Protein AF-A0A318BA86-F1 (afdb_monomer)

Foldseek 3Di:
DDDDDDDDDDDPPDPPPVVVLLVLLVLVLLQCLQVCLVVVVVQLVVLQVQLVVLVVVLVVVVVPDPDDPVNVVVSVVSNVVSLVSHLPHPVNVVVVVVSVVSNVSSVVNRDDRDPVSVVCVVSVVNVVSNVVVVVVD

Secondary structure (DSSP, 8-state):
-----PPPPPPSS-HHHHHHHHHHHHHHHHHHH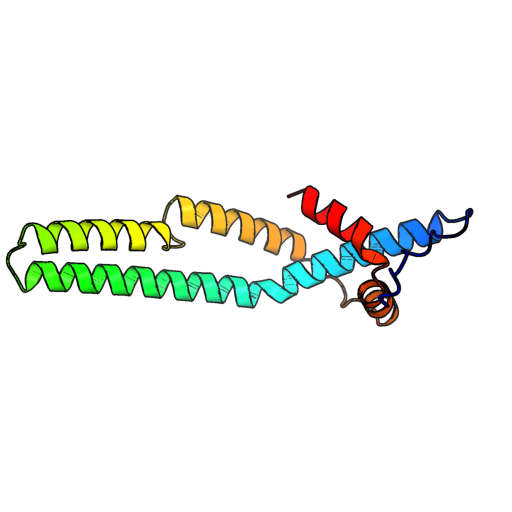HHHHHHHHHHHHHHHHHHHHHHHHHHHHHHHS---HHHHHHHHHHHHHHHHH-TTSHHHHHHHHHHHHHHHHT-S-PPPPPHHHHHHHHTTSSHHHHHHHHTT-

Nearest PDB structures (foldseek):
  4bne-assembly1_B  TM=4.614E-01  e=1.507E+00  Gallus gallus
  2efl-assembly1_A-2  TM=5.710E-01  e=5.746E+00  Homo sapiens
  5jsb-assembly1_B  TM=4.212E-01  e=9.814E+00  synthetic construct
  3ja6-assembly1_H  TM=2.896E-01  e=6.062E+00  Escherichia coli

pLDDT: mean 83.73, std 15.53, range [36.62, 98.62]

Radius of gyration: 23.36 Å; Cα contacts (8 Å, |Δi|>4): 87; chains: 1; bounding box: 60×37×59 Å

Mean predicted aligned error: 9.57 Å

Sequence (137 aa):
MSRRHQPGRPPPGTGDLEDAFRRAARRLHDWRLGHDQPAVLRAFVDAWHEAQDIRAFVGALEQSAPPTGVLAAWAAWAREHAEAIDPLSPSGLARLADNAVLAALASSPGAEPTLEEQEWFHNGFLDPYLAQLEDLR

Structure (mmCIF, N/CA/C/O backbone):
data_AF-A0A318BA86-F1
#
_entry.id   AF-A0A318BA86-F1
#
loop_
_atom_site.group_PDB
_atom_site.id
_atom_site.type_symbol
_atom_site.label_atom_id
_atom_site.label_alt_id
_atom_site.label_comp_id
_atom_site.label_asym_id
_atom_site.label_entity_id
_atom_site.label_seq_id
_atom_site.pdbx_PDB_ins_code
_atom_site.Cartn_x
_atom_site.Cartn_y
_atom_site.Cartn_z
_atom_site.occupancy
_atom_site.B_iso_or_equiv
_atom_site.auth_seq_id
_atom_site.auth_comp_id
_atom_site.auth_asym_id
_atom_site.auth_atom_id
_atom_site.pdbx_PDB_model_num
ATOM 1 N N . MET A 1 1 ? 31.929 -25.795 -3.880 1.00 36.62 1 MET A N 1
ATOM 2 C CA . MET A 1 1 ? 32.935 -24.876 -4.459 1.00 36.62 1 MET A CA 1
ATOM 3 C C . MET A 1 1 ? 32.208 -23.854 -5.324 1.00 36.62 1 MET A C 1
ATOM 5 O O . MET A 1 1 ? 31.891 -24.150 -6.468 1.00 36.62 1 MET A O 1
ATOM 9 N N . SER A 1 2 ? 31.858 -22.698 -4.755 1.00 39.16 2 SER A N 1
ATOM 10 C CA . SER A 1 2 ? 31.084 -21.656 -5.443 1.00 39.16 2 SER A CA 1
ATOM 11 C C . SER A 1 2 ? 31.992 -20.821 -6.346 1.00 39.16 2 SER A C 1
ATOM 13 O O . SER A 1 2 ? 32.900 -20.147 -5.858 1.00 39.16 2 SER A O 1
ATOM 15 N N . ARG A 1 3 ? 31.752 -20.861 -7.662 1.00 44.53 3 ARG A N 1
ATOM 16 C CA . ARG A 1 3 ? 32.343 -19.910 -8.610 1.00 44.53 3 ARG A CA 1
ATOM 17 C C . ARG A 1 3 ? 31.708 -18.545 -8.355 1.00 44.53 3 ARG A C 1
ATOM 19 O O . ARG A 1 3 ? 30.539 -18.348 -8.666 1.00 44.53 3 ARG A O 1
ATOM 26 N N . ARG A 1 4 ? 32.472 -17.617 -7.777 1.00 45.97 4 ARG A N 1
ATOM 27 C CA . ARG A 1 4 ? 32.115 -16.195 -7.766 1.00 45.97 4 ARG A CA 1
ATOM 28 C C . ARG A 1 4 ? 32.030 -15.742 -9.227 1.00 45.97 4 ARG A C 1
ATOM 30 O O . ARG A 1 4 ? 33.044 -15.770 -9.919 1.00 45.97 4 ARG A O 1
ATOM 37 N N . HIS A 1 5 ? 30.833 -15.393 -9.697 1.00 49.81 5 HIS A N 1
ATOM 38 C CA . HIS A 1 5 ? 30.675 -14.629 -10.931 1.00 49.81 5 HIS A CA 1
ATOM 39 C C . HIS A 1 5 ? 31.356 -13.277 -10.706 1.00 49.81 5 HIS A C 1
ATOM 41 O O . HIS A 1 5 ? 30.918 -12.484 -9.878 1.00 49.81 5 HIS A O 1
ATOM 47 N N . GLN A 1 6 ? 32.486 -13.055 -11.372 1.00 49.38 6 GLN A N 1
ATOM 48 C CA . GLN A 1 6 ? 33.000 -11.706 -11.564 1.00 49.38 6 GLN A CA 1
ATOM 49 C C . GLN A 1 6 ? 32.161 -11.070 -12.675 1.00 49.38 6 GLN A C 1
ATOM 51 O O . GLN A 1 6 ? 32.086 -11.672 -13.749 1.00 49.38 6 GLN A O 1
ATOM 56 N N . PRO A 1 7 ? 31.554 -9.890 -12.464 1.00 54.41 7 PRO A N 1
ATOM 57 C CA . PRO A 1 7 ? 30.961 -9.152 -13.566 1.00 54.41 7 PRO A CA 1
ATOM 58 C C . PRO A 1 7 ? 32.083 -8.829 -14.557 1.00 54.41 7 PRO A C 1
ATOM 60 O O . PRO A 1 7 ? 33.107 -8.242 -14.189 1.00 54.41 7 PRO A O 1
ATOM 63 N N . GLY A 1 8 ? 31.935 -9.303 -15.795 1.00 55.44 8 GLY A N 1
ATOM 64 C CA . GLY A 1 8 ? 32.906 -9.066 -16.855 1.00 55.44 8 GLY A CA 1
ATOM 65 C C . GLY A 1 8 ? 33.077 -7.565 -17.049 1.00 55.44 8 GLY A C 1
ATOM 66 O O . GLY A 1 8 ? 32.122 -6.867 -17.376 1.00 55.44 8 GLY A O 1
ATOM 67 N N . ARG A 1 9 ? 34.291 -7.055 -16.818 1.00 52.31 9 ARG A N 1
ATOM 68 C CA . ARG A 1 9 ? 34.611 -5.662 -17.134 1.00 52.31 9 ARG A CA 1
ATOM 69 C C . ARG A 1 9 ? 34.485 -5.486 -18.652 1.00 52.31 9 ARG A C 1
ATOM 71 O O . ARG A 1 9 ? 35.133 -6.250 -19.374 1.00 52.31 9 ARG A O 1
ATOM 78 N N . PRO A 1 10 ? 33.696 -4.520 -19.145 1.00 51.84 10 PRO A N 1
ATOM 79 C CA . PRO A 1 10 ? 33.598 -4.298 -20.577 1.00 51.84 10 PRO A CA 1
ATOM 80 C C . PRO A 1 10 ? 34.964 -3.812 -21.122 1.00 51.84 10 PRO A C 1
ATOM 82 O O . PRO A 1 10 ? 35.680 -3.084 -20.424 1.00 51.84 10 PRO A O 1
ATOM 85 N N . PRO A 1 11 ? 35.384 -4.261 -22.321 1.00 45.28 11 PRO A N 1
ATOM 86 C CA . PRO A 1 11 ? 36.702 -3.960 -22.894 1.00 45.28 11 PRO A CA 1
ATOM 87 C C . PRO A 1 11 ? 36.854 -2.461 -23.213 1.00 45.28 11 PRO A C 1
ATOM 89 O O . PRO A 1 11 ? 35.872 -1.828 -23.558 1.00 45.28 11 PRO A O 1
ATOM 92 N N . PRO A 1 12 ? 38.046 -1.848 -23.142 1.00 41.19 12 PRO A N 1
ATOM 93 C CA . PRO A 1 12 ? 38.185 -0.403 -23.330 1.00 41.19 12 PRO A CA 1
ATOM 94 C C . PRO A 1 12 ? 38.005 0.003 -24.805 1.00 41.19 12 PRO A C 1
ATOM 96 O O . PRO A 1 12 ? 38.816 -0.349 -25.659 1.00 41.19 12 PRO A O 1
ATOM 99 N N . GLY A 1 13 ? 36.929 0.750 -25.072 1.00 51.00 13 GLY A N 1
ATOM 100 C CA . GLY A 1 13 ? 36.523 1.273 -26.391 1.00 51.00 13 GLY A CA 1
ATOM 101 C C . GLY A 1 13 ? 35.025 1.626 -26.458 1.00 51.00 13 GLY A C 1
ATOM 102 O O . GLY A 1 13 ? 34.417 1.559 -27.517 1.00 51.00 13 GLY A O 1
ATOM 103 N N . THR A 1 14 ? 34.419 1.932 -25.306 1.00 54.28 14 THR A N 1
ATOM 104 C CA . THR A 1 14 ? 33.112 1.409 -24.863 1.00 54.28 14 THR A CA 1
ATOM 105 C C . THR A 1 14 ? 31.996 2.429 -24.661 1.00 54.28 14 THR A C 1
ATOM 107 O O . THR A 1 14 ? 30.981 2.077 -24.064 1.00 54.28 14 THR A O 1
ATOM 110 N N . GLY A 1 15 ? 32.142 3.662 -25.156 1.00 62.00 15 GLY A N 1
ATOM 111 C CA . GLY A 1 15 ? 31.114 4.701 -24.984 1.00 62.00 15 GLY A CA 1
ATOM 112 C C . GLY A 1 15 ? 29.729 4.243 -25.454 1.00 62.00 15 GLY A C 1
ATOM 113 O O . GLY A 1 15 ? 28.762 4.324 -24.703 1.00 62.00 15 GLY A O 1
ATOM 114 N N . ASP A 1 16 ? 29.659 3.625 -26.636 1.00 77.38 16 ASP A N 1
ATOM 115 C CA . ASP A 1 16 ? 28.390 3.188 -27.231 1.00 77.38 16 ASP A CA 1
ATOM 116 C C . ASP A 1 16 ? 27.716 2.038 -26.467 1.00 77.38 16 ASP A C 1
ATOM 118 O O . ASP A 1 16 ? 26.486 2.003 -26.369 1.00 77.38 16 ASP A O 1
ATOM 122 N N . LEU A 1 17 ? 28.503 1.111 -25.905 1.00 83.69 17 LEU A N 1
ATOM 123 C CA . LEU A 1 17 ? 27.985 -0.036 -25.152 1.00 83.69 17 LEU A CA 1
ATOM 124 C C . LEU A 1 17 ? 27.565 0.364 -23.733 1.00 83.69 17 LEU A C 1
ATOM 126 O O . LEU A 1 17 ? 26.513 -0.055 -23.260 1.00 83.69 17 LEU A O 1
ATOM 130 N N . GLU A 1 18 ? 28.354 1.205 -23.065 1.00 86.56 18 GLU A N 1
ATOM 131 C CA . GLU A 1 18 ? 27.994 1.754 -21.757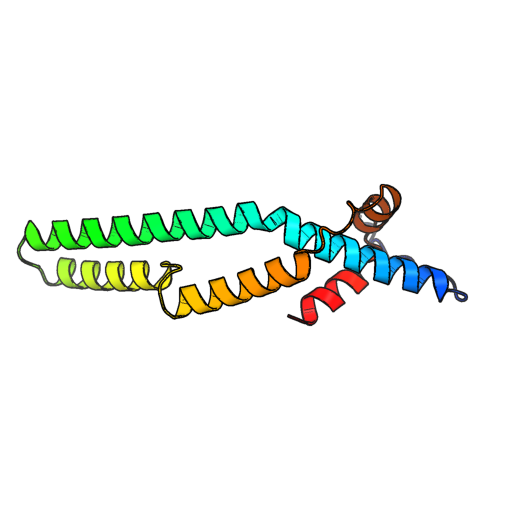 1.00 86.56 18 GLU A CA 1
ATOM 132 C C . GLU A 1 18 ? 26.728 2.616 -21.849 1.00 86.56 18 GLU A C 1
ATOM 134 O O . GLU A 1 18 ? 25.817 2.480 -21.028 1.00 86.56 18 GLU A O 1
ATOM 139 N N . ASP A 1 19 ? 26.617 3.443 -22.890 1.00 87.12 19 ASP A N 1
ATOM 140 C CA . ASP A 1 19 ? 25.408 4.217 -23.145 1.00 87.12 19 ASP A CA 1
ATOM 141 C C . ASP A 1 19 ? 24.219 3.319 -23.525 1.00 87.12 19 ASP A C 1
ATOM 143 O O . ASP A 1 19 ? 23.078 3.630 -23.171 1.00 87.12 19 ASP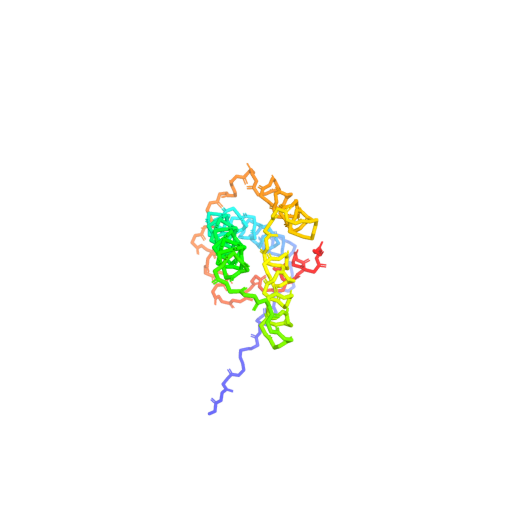 A O 1
ATOM 147 N N . ALA A 1 20 ? 24.450 2.189 -24.207 1.00 87.69 20 ALA A N 1
ATOM 148 C CA . ALA A 1 20 ? 23.411 1.193 -24.469 1.00 87.69 20 ALA A CA 1
ATOM 149 C C . ALA A 1 20 ? 22.897 0.554 -23.172 1.00 87.69 20 ALA A C 1
ATOM 151 O O . ALA A 1 20 ? 21.681 0.531 -22.970 1.00 87.69 20 ALA A O 1
ATOM 152 N N . PHE A 1 21 ? 23.782 0.135 -22.261 1.00 90.38 21 PHE A N 1
ATOM 153 C CA . PHE A 1 21 ? 23.387 -0.386 -20.949 1.00 90.38 21 PHE A CA 1
ATOM 154 C C . PHE A 1 21 ? 22.664 0.657 -20.104 1.00 90.38 21 PHE A C 1
ATOM 156 O O . PHE A 1 21 ? 21.636 0.343 -19.510 1.00 90.38 21 PHE A O 1
ATOM 163 N N . ARG A 1 22 ? 23.118 1.917 -20.101 1.00 89.56 22 ARG A N 1
ATOM 164 C CA . ARG A 1 22 ? 22.431 2.995 -19.374 1.00 89.56 22 ARG A CA 1
ATOM 165 C C . ARG A 1 22 ? 21.011 3.215 -19.904 1.00 89.56 22 ARG A C 1
ATOM 167 O O . ARG A 1 22 ? 20.075 3.352 -19.117 1.00 89.56 22 ARG A O 1
ATOM 174 N N . ARG A 1 23 ? 20.825 3.216 -21.231 1.00 88.19 23 ARG A N 1
ATOM 175 C CA . ARG A 1 23 ? 19.493 3.332 -21.856 1.00 88.19 23 ARG A CA 1
ATOM 176 C C . ARG A 1 23 ? 18.609 2.116 -21.572 1.00 88.19 23 ARG A C 1
ATOM 178 O O . ARG A 1 23 ? 17.431 2.302 -21.280 1.00 88.19 23 ARG A O 1
ATOM 185 N N . ALA A 1 24 ? 19.164 0.907 -21.646 1.00 88.94 24 ALA A N 1
ATOM 186 C CA . ALA A 1 24 ? 18.453 -0.335 -21.350 1.00 88.94 24 ALA A CA 1
ATOM 187 C C . ALA A 1 24 ? 18.018 -0.404 -19.881 1.00 88.94 24 ALA A C 1
ATOM 189 O O . ALA A 1 24 ? 16.854 -0.668 -19.598 1.00 88.94 24 ALA A O 1
ATOM 190 N N . ALA A 1 25 ? 18.914 -0.074 -18.947 1.00 89.94 25 ALA A N 1
ATOM 191 C CA . ALA A 1 25 ? 18.608 -0.002 -17.521 1.00 89.94 25 ALA A CA 1
ATOM 192 C C . ALA A 1 25 ? 17.511 1.028 -17.233 1.00 89.94 25 ALA A C 1
ATOM 194 O O . ALA A 1 25 ? 16.582 0.733 -16.487 1.00 89.94 25 ALA A O 1
ATOM 195 N N . ARG A 1 26 ? 17.563 2.205 -17.875 1.00 87.19 26 ARG A N 1
ATOM 196 C CA . ARG A 1 26 ? 16.513 3.222 -17.742 1.00 87.19 26 ARG A CA 1
ATOM 197 C C . ARG A 1 26 ? 15.161 2.733 -18.263 1.00 87.19 26 ARG A C 1
ATOM 199 O O . ARG A 1 26 ? 14.173 2.865 -17.552 1.00 87.19 26 ARG A O 1
ATOM 206 N N . ARG A 1 27 ? 15.113 2.127 -19.454 1.00 86.75 27 ARG A N 1
ATOM 207 C CA . ARG A 1 27 ? 13.875 1.543 -20.004 1.00 86.75 27 ARG A CA 1
ATOM 208 C C . ARG A 1 27 ? 13.309 0.449 -19.112 1.00 86.75 27 ARG A C 1
ATOM 210 O O . ARG A 1 27 ? 12.117 0.463 -18.835 1.00 86.75 27 ARG A O 1
ATOM 217 N N . LEU A 1 28 ? 14.154 -0.477 -18.664 1.00 87.06 28 LEU A N 1
ATOM 218 C CA . LEU A 1 28 ? 13.745 -1.562 -17.780 1.00 87.06 28 LEU A CA 1
ATOM 219 C C . LEU A 1 28 ? 13.217 -1.018 -16.449 1.00 87.06 28 LEU A C 1
ATOM 221 O O . LEU A 1 28 ? 12.195 -1.494 -15.967 1.00 87.06 28 LEU A O 1
ATOM 225 N N . HIS A 1 29 ? 13.875 -0.007 -15.881 1.00 86.19 29 HIS A N 1
ATOM 226 C CA . HIS A 1 29 ? 13.403 0.682 -14.685 1.00 86.19 29 HIS A CA 1
ATOM 227 C C . HIS A 1 29 ? 12.023 1.312 -14.914 1.00 86.19 29 HIS A C 1
ATOM 229 O O . HIS A 1 29 ? 11.081 0.971 -14.205 1.00 86.19 29 HIS A O 1
ATOM 235 N N . ASP A 1 30 ? 11.873 2.148 -15.945 1.00 83.25 30 ASP A N 1
ATOM 236 C CA . ASP A 1 30 ? 10.614 2.836 -16.261 1.00 83.25 30 ASP A CA 1
ATOM 237 C C . ASP A 1 30 ? 9.477 1.834 -16.568 1.00 83.25 30 ASP A C 1
ATOM 239 O O . ASP A 1 30 ? 8.349 1.999 -16.097 1.00 83.25 30 ASP A O 1
ATOM 243 N N . TRP A 1 31 ? 9.774 0.745 -17.291 1.00 84.62 31 TRP A N 1
ATOM 244 C CA . TRP A 1 31 ? 8.824 -0.337 -17.566 1.00 84.62 31 TRP A CA 1
ATOM 245 C C . TRP A 1 31 ? 8.381 -1.050 -16.285 1.00 84.62 31 TRP A C 1
ATOM 247 O O . TRP A 1 31 ? 7.180 -1.234 -16.090 1.00 84.62 31 TRP A O 1
ATOM 257 N N . ARG A 1 32 ? 9.309 -1.398 -15.378 1.00 82.81 32 ARG A N 1
ATOM 258 C CA . ARG A 1 32 ? 8.976 -2.021 -14.081 1.00 82.81 32 ARG A CA 1
ATOM 259 C C . ARG A 1 32 ? 8.120 -1.092 -13.225 1.00 82.81 32 ARG A C 1
ATOM 261 O O . ARG A 1 32 ? 7.110 -1.532 -12.686 1.00 82.81 32 ARG A O 1
ATOM 268 N N . LEU A 1 33 ? 8.460 0.200 -13.171 1.00 81.50 33 LEU A N 1
ATOM 269 C CA . LEU A 1 33 ? 7.662 1.191 -12.447 1.00 81.50 33 LEU A CA 1
ATOM 270 C C . LEU A 1 33 ? 6.221 1.245 -12.937 1.00 81.50 33 LEU A C 1
ATOM 272 O O . LEU A 1 33 ? 5.325 1.324 -12.103 1.00 81.50 33 LEU A O 1
ATOM 276 N N . GLY A 1 34 ? 5.998 1.205 -14.252 1.00 80.81 34 GLY A N 1
ATOM 277 C CA . GLY A 1 34 ? 4.658 1.174 -14.837 1.00 80.81 34 GLY A CA 1
ATOM 278 C C . GLY A 1 34 ? 3.941 -0.161 -14.619 1.00 80.81 34 GLY A C 1
ATOM 279 O O . GLY A 1 34 ? 2.754 -0.176 -14.293 1.00 80.81 34 GLY A O 1
ATOM 280 N N . HIS A 1 35 ? 4.657 -1.279 -14.764 1.00 82.50 35 HIS A N 1
ATOM 281 C CA . HIS A 1 35 ? 4.097 -2.626 -14.657 1.00 82.50 35 HIS A CA 1
ATOM 282 C C . HIS A 1 35 ? 3.654 -2.980 -13.230 1.00 82.50 35 HIS A C 1
ATOM 284 O O . HIS A 1 35 ? 2.652 -3.673 -13.060 1.00 82.50 35 HIS A O 1
ATOM 290 N N . ASP A 1 36 ? 4.344 -2.461 -12.211 1.00 84.44 36 ASP A N 1
ATOM 291 C CA . ASP A 1 36 ? 4.042 -2.746 -10.804 1.00 84.44 36 ASP A CA 1
ATOM 292 C C . ASP A 1 36 ? 2.904 -1.865 -10.236 1.00 84.44 36 ASP A C 1
ATOM 294 O O . ASP A 1 36 ? 2.327 -2.199 -9.196 1.00 84.44 36 ASP A O 1
ATOM 298 N N . GLN A 1 37 ? 2.502 -0.780 -10.923 1.00 83.81 37 GLN A N 1
ATOM 299 C CA . GLN A 1 37 ? 1.447 0.139 -10.449 1.00 83.81 37 GLN A CA 1
ATOM 300 C C . GLN A 1 37 ? 0.122 -0.547 -10.079 1.00 83.81 37 GLN A C 1
ATOM 302 O O . GLN A 1 37 ? -0.449 -0.210 -9.039 1.00 83.81 37 GLN A O 1
ATOM 307 N N . PRO A 1 38 ? -0.404 -1.519 -10.854 1.00 86.81 38 PRO A N 1
ATOM 308 C CA . PRO A 1 38 ? -1.645 -2.192 -10.489 1.00 86.81 38 PRO A CA 1
ATOM 309 C C . PRO A 1 38 ? -1.538 -2.996 -9.189 1.00 86.81 38 PRO A C 1
ATOM 311 O O . PRO A 1 38 ? -2.544 -3.145 -8.497 1.00 86.81 38 PRO A O 1
ATOM 314 N N . ALA A 1 39 ? -0.359 -3.535 -8.862 1.00 88.06 39 ALA A N 1
ATOM 315 C CA . ALA A 1 39 ? -0.130 -4.250 -7.609 1.00 88.06 39 ALA A CA 1
ATOM 316 C C . ALA A 1 39 ? -0.034 -3.271 -6.430 1.00 88.06 39 ALA A C 1
ATOM 318 O O . ALA A 1 39 ? -0.661 -3.498 -5.397 1.00 88.06 39 ALA A O 1
ATOM 319 N N . VAL A 1 40 ? 0.666 -2.147 -6.619 1.00 88.31 40 VAL A N 1
ATOM 320 C CA . VAL A 1 40 ? 0.745 -1.057 -5.634 1.00 88.31 40 VAL A CA 1
ATOM 321 C C . VAL A 1 40 ? -0.643 -0.494 -5.318 1.00 88.31 40 VAL A C 1
ATOM 323 O O . VAL A 1 40 ? -1.004 -0.353 -4.152 1.00 88.31 40 VAL A O 1
ATOM 326 N N . LEU A 1 41 ? -1.461 -0.231 -6.342 1.00 89.56 41 LEU A N 1
ATOM 327 C CA . LEU A 1 41 ? -2.827 0.260 -6.158 1.00 89.56 41 LEU A CA 1
ATOM 328 C C . LEU A 1 41 ? -3.685 -0.725 -5.354 1.00 89.56 41 LEU A C 1
ATOM 330 O O . LEU A 1 41 ? -4.403 -0.305 -4.450 1.00 89.56 41 LEU A O 1
ATOM 334 N N . ARG A 1 42 ? -3.601 -2.028 -5.655 1.00 93.75 42 ARG A N 1
ATOM 335 C CA . ARG A 1 42 ? -4.320 -3.063 -4.892 1.00 93.75 42 ARG A CA 1
ATOM 336 C C . ARG A 1 42 ? -3.886 -3.085 -3.433 1.00 93.75 42 ARG A C 1
ATOM 338 O O . ARG A 1 42 ? -4.750 -3.065 -2.571 1.00 93.75 42 ARG A O 1
ATOM 345 N N . ALA A 1 43 ? -2.583 -3.020 -3.159 1.00 93.50 43 ALA A N 1
ATOM 346 C CA . ALA A 1 43 ? -2.075 -2.980 -1.790 1.00 93.50 43 ALA A CA 1
ATOM 347 C C . ALA A 1 43 ? -2.620 -1.778 -0.997 1.00 93.50 43 ALA A C 1
ATOM 349 O O . ALA A 1 43 ? -2.977 -1.923 0.170 1.00 93.50 43 ALA A O 1
ATOM 350 N N . PHE A 1 44 ? -2.736 -0.602 -1.625 1.00 93.88 44 PHE A N 1
ATOM 351 C CA . PHE A 1 44 ? -3.369 0.552 -0.984 1.00 93.88 44 PHE A CA 1
ATOM 352 C C . PHE A 1 44 ? -4.868 0.341 -0.740 1.00 93.88 44 PHE A C 1
ATOM 354 O O . PHE A 1 44 ? -5.356 0.667 0.338 1.00 93.88 44 PHE A O 1
ATOM 361 N N . VAL A 1 45 ? -5.601 -0.220 -1.703 1.00 96.06 45 VAL A N 1
ATOM 362 C CA . VAL A 1 45 ? -7.031 -0.532 -1.533 1.00 96.06 45 VAL A CA 1
ATOM 363 C C . VAL A 1 45 ? -7.250 -1.533 -0.395 1.00 96.06 45 VAL A C 1
ATOM 365 O O . VAL A 1 45 ? -8.116 -1.308 0.450 1.00 96.06 45 VAL A O 1
ATOM 368 N N .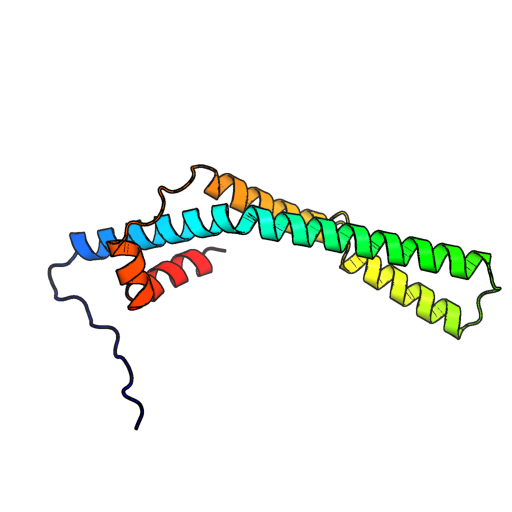 ASP A 1 46 ? -6.442 -2.589 -0.330 1.00 97.81 46 ASP A N 1
ATOM 369 C CA . ASP A 1 46 ? -6.525 -3.608 0.718 1.00 97.81 46 ASP A CA 1
ATOM 370 C C . ASP A 1 46 ? -6.245 -2.999 2.102 1.00 97.81 46 ASP A C 1
ATOM 372 O O . ASP A 1 46 ? -7.026 -3.193 3.033 1.00 97.81 46 ASP A O 1
ATOM 376 N N . ALA A 1 47 ? -5.198 -2.173 2.221 1.00 97.06 47 ALA A N 1
ATOM 377 C CA . ALA A 1 47 ? -4.867 -1.475 3.466 1.00 97.06 47 ALA A CA 1
ATOM 378 C C . ALA A 1 47 ? -5.970 -0.499 3.914 1.00 97.06 47 ALA A C 1
ATOM 380 O O . ALA A 1 47 ? -6.244 -0.363 5.108 1.00 97.06 47 ALA A O 1
ATOM 381 N N . TRP A 1 48 ? -6.633 0.172 2.965 1.00 98.12 48 TRP A N 1
ATOM 382 C CA . TRP A 1 48 ? -7.783 1.024 3.268 1.00 98.12 48 TRP A CA 1
ATOM 383 C C . TRP A 1 48 ? -8.948 0.216 3.840 1.00 98.12 48 TRP A C 1
ATOM 385 O O . TRP A 1 48 ? -9.505 0.606 4.867 1.00 98.12 48 TRP A O 1
ATOM 395 N N . HIS A 1 49 ? -9.298 -0.911 3.215 1.00 98.44 49 HIS A N 1
ATOM 396 C CA . HIS A 1 49 ? -10.356 -1.790 3.711 1.00 98.44 49 HIS A CA 1
ATOM 397 C C . HIS A 1 49 ? -10.045 -2.321 5.114 1.00 98.44 49 HIS A C 1
ATOM 399 O O . HIS A 1 49 ? -10.885 -2.201 6.005 1.00 98.44 49 HIS A O 1
ATOM 405 N N . GLU A 1 50 ? -8.823 -2.804 5.341 1.00 98.31 50 GLU A N 1
ATOM 406 C CA . GLU A 1 50 ? -8.382 -3.286 6.652 1.00 98.31 50 GLU A CA 1
ATOM 407 C C . GLU A 1 50 ? -8.502 -2.199 7.735 1.00 98.31 50 GLU A C 1
ATOM 409 O O . GLU A 1 50 ? -9.053 -2.442 8.812 1.00 98.31 50 GLU A O 1
ATOM 414 N N . ALA A 1 51 ? -8.080 -0.963 7.439 1.00 98.31 51 ALA A N 1
ATOM 415 C CA . ALA A 1 51 ? -8.226 0.160 8.364 1.00 98.31 51 ALA A CA 1
ATOM 416 C C . ALA A 1 51 ? -9.698 0.453 8.712 1.00 98.31 51 ALA A C 1
ATOM 418 O O . ALA A 1 51 ? -10.013 0.762 9.866 1.00 98.31 51 ALA A O 1
ATOM 419 N N . GLN A 1 52 ? -10.612 0.372 7.736 1.00 98.38 52 GLN A N 1
ATOM 420 C CA . GLN A 1 52 ? -12.047 0.570 7.978 1.00 98.38 52 GLN A CA 1
ATOM 421 C C . GLN A 1 52 ? -12.643 -0.548 8.836 1.00 98.38 52 GLN A C 1
ATOM 423 O O . GLN A 1 52 ? -13.387 -0.256 9.774 1.00 98.38 52 GLN A O 1
ATOM 428 N N . ASP A 1 53 ? -12.282 -1.801 8.567 1.00 98.62 53 ASP A N 1
ATOM 429 C CA . ASP A 1 53 ? -12.777 -2.955 9.317 1.00 98.62 53 ASP A CA 1
ATOM 430 C C . ASP A 1 53 ? -12.351 -2.888 10.789 1.00 98.62 53 ASP A C 1
ATOM 432 O O . ASP A 1 53 ? -13.170 -3.096 11.690 1.00 98.62 53 ASP A O 1
ATOM 436 N N . ILE A 1 54 ? -11.100 -2.496 11.059 1.00 98.44 54 ILE A N 1
ATOM 437 C CA . ILE A 1 54 ? -10.604 -2.290 12.427 1.00 98.44 54 ILE A CA 1
ATOM 438 C C . ILE A 1 54 ? -11.390 -1.177 13.132 1.00 98.44 54 ILE A C 1
ATOM 440 O O . ILE A 1 54 ? -11.835 -1.359 14.269 1.00 98.44 54 ILE A O 1
ATOM 444 N N . ARG A 1 55 ? -11.604 -0.029 12.473 1.00 98.38 55 ARG A N 1
ATOM 445 C CA . ARG A 1 55 ? -12.378 1.091 13.043 1.00 98.38 55 ARG A CA 1
ATOM 446 C C . ARG A 1 55 ? -13.818 0.686 13.348 1.00 98.38 55 ARG A C 1
ATOM 448 O O . ARG A 1 55 ? -14.326 1.013 14.422 1.00 98.38 55 ARG A O 1
ATOM 455 N N . ALA A 1 56 ? -14.459 -0.041 12.435 1.00 98.31 56 ALA A N 1
ATOM 456 C CA . ALA A 1 56 ? -15.816 -0.541 12.611 1.00 98.31 56 ALA A CA 1
ATOM 457 C C . ALA A 1 56 ? -15.903 -1.523 13.787 1.00 98.31 56 ALA A C 1
ATOM 459 O O . ALA A 1 56 ? -16.792 -1.391 14.630 1.00 98.31 56 ALA A O 1
ATOM 460 N N . PHE A 1 57 ? -14.952 -2.457 13.893 1.00 97.69 57 PHE A N 1
ATOM 461 C CA . PHE A 1 57 ? -14.893 -3.410 14.998 1.00 97.69 57 PHE A CA 1
ATOM 462 C C . PHE A 1 57 ? -14.712 -2.715 16.350 1.00 97.69 57 PHE A C 1
ATOM 464 O O . PHE A 1 57 ? -15.460 -2.993 17.286 1.00 97.69 57 PHE A O 1
ATOM 471 N N . VAL A 1 58 ? -13.765 -1.776 16.456 1.00 96.94 58 VAL A N 1
ATOM 472 C CA . VAL A 1 58 ? -13.548 -1.002 17.688 1.00 96.94 58 VAL A CA 1
ATOM 473 C C . VAL A 1 58 ? -14.801 -0.202 18.053 1.00 96.94 58 VAL A C 1
AT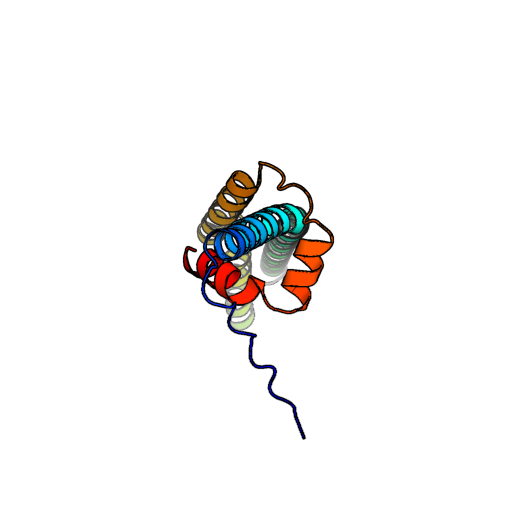OM 475 O O . VAL A 1 58 ? -15.225 -0.228 19.206 1.00 96.94 58 VAL A O 1
ATOM 478 N N . GLY A 1 59 ? -15.442 0.445 17.076 1.00 96.12 59 GLY A N 1
ATOM 479 C CA . GLY A 1 59 ? -16.692 1.172 17.300 1.00 96.12 59 GLY A CA 1
ATOM 480 C C . GLY A 1 59 ? -17.824 0.273 17.807 1.00 96.12 59 GLY A C 1
ATOM 481 O O . GLY A 1 59 ? -18.536 0.647 18.739 1.00 96.12 59 GLY A O 1
ATOM 482 N N . ALA A 1 60 ? -17.973 -0.929 17.244 1.00 96.75 60 ALA A N 1
ATOM 483 C CA . ALA A 1 60 ? -18.955 -1.912 17.700 1.00 96.75 60 ALA A CA 1
ATOM 484 C C . ALA A 1 60 ? -18.637 -2.441 19.110 1.00 96.75 60 ALA A C 1
ATOM 486 O O . ALA A 1 60 ? -19.547 -2.602 19.929 1.00 96.75 60 ALA A O 1
ATOM 487 N N . LEU A 1 61 ? -17.358 -2.676 19.417 1.00 94.69 61 LEU A N 1
ATOM 488 C CA . LEU A 1 61 ? -16.897 -3.137 20.727 1.00 94.69 61 LEU A CA 1
ATOM 489 C C . LEU A 1 61 ? -17.267 -2.139 21.833 1.00 94.69 61 LEU A C 1
ATOM 491 O O . LEU A 1 61 ? -17.813 -2.535 22.862 1.00 94.69 61 LEU A O 1
ATOM 495 N N . GLU A 1 62 ? -17.029 -0.849 21.601 1.00 93.56 62 GLU A N 1
ATOM 496 C CA . GLU A 1 62 ? -17.313 0.218 22.570 1.00 93.56 62 GLU A CA 1
ATOM 497 C C . GLU A 1 62 ? -18.806 0.470 22.780 1.00 93.56 62 GLU A C 1
ATOM 499 O O . GLU A 1 62 ? -19.218 0.889 23.860 1.00 93.56 62 GLU A O 1
ATOM 504 N N . GLN A 1 63 ? -19.630 0.189 21.769 1.00 94.44 63 GLN A N 1
ATOM 505 C CA . GLN A 1 63 ? -21.089 0.251 21.892 1.00 94.44 63 GLN A CA 1
ATOM 506 C C . GLN A 1 63 ? -21.666 -0.962 22.632 1.00 94.44 63 GLN A C 1
ATOM 508 O O . GLN A 1 63 ? -22.717 -0.856 23.261 1.00 94.44 63 GLN A O 1
ATOM 513 N N . SER A 1 64 ? -20.999 -2.115 22.550 1.00 93.31 64 SER A N 1
ATOM 514 C CA . SER A 1 64 ? -21.524 -3.388 23.059 1.00 93.31 64 SER A CA 1
ATOM 515 C C . SER A 1 64 ? -21.186 -3.647 24.526 1.00 93.31 64 SER A C 1
ATOM 517 O O . SER A 1 64 ? -21.883 -4.419 25.186 1.00 93.31 64 SER A O 1
ATOM 519 N N . ALA A 1 65 ? -20.118 -3.043 25.049 1.00 83.94 65 ALA A N 1
ATOM 520 C CA . ALA A 1 65 ? -19.669 -3.282 26.414 1.00 83.94 65 ALA A CA 1
ATOM 521 C C . ALA A 1 65 ? -19.071 -2.019 27.050 1.00 83.94 65 ALA A C 1
ATOM 523 O O . ALA A 1 65 ? -18.363 -1.267 26.379 1.00 83.94 65 ALA A O 1
ATOM 524 N N . PRO A 1 66 ? -19.286 -1.793 28.360 1.00 84.44 66 PRO A N 1
ATOM 525 C CA . PRO A 1 66 ? -18.584 -0.737 29.071 1.00 84.44 66 PRO A CA 1
ATOM 526 C C . PRO A 1 66 ? -17.068 -0.995 29.019 1.00 84.44 66 PRO A C 1
ATOM 528 O O . PRO A 1 66 ? -16.630 -2.127 29.259 1.00 84.44 66 PRO A O 1
ATOM 531 N N . PRO A 1 67 ? -16.252 0.031 28.723 1.00 80.88 67 PRO A N 1
ATOM 532 C CA . PRO A 1 67 ? -14.819 -0.146 28.563 1.00 80.88 67 PRO A CA 1
ATOM 533 C C . PRO A 1 67 ? -14.192 -0.541 29.902 1.00 80.88 67 PRO A C 1
ATOM 535 O O . PRO A 1 67 ? -14.148 0.239 30.854 1.00 80.88 67 PRO A O 1
ATOM 538 N N . THR A 1 68 ? -13.683 -1.769 29.983 1.00 91.31 68 THR A N 1
ATOM 539 C CA . THR A 1 68 ? -12.730 -2.136 31.036 1.00 91.31 68 THR A CA 1
ATOM 540 C C . THR A 1 68 ? -11.374 -1.514 30.705 1.00 91.31 68 THR A C 1
ATOM 542 O O . THR A 1 68 ? -11.083 -1.256 29.538 1.00 91.31 68 THR A O 1
ATOM 545 N N . GLY A 1 69 ? -10.507 -1.294 31.699 1.00 91.19 69 GLY A N 1
ATOM 546 C CA . GLY A 1 69 ? -9.192 -0.680 31.453 1.00 91.19 69 GLY A CA 1
ATOM 547 C C . GLY A 1 69 ? -8.354 -1.421 30.399 1.00 91.19 69 GLY A C 1
ATOM 548 O O . GLY A 1 69 ? -7.688 -0.790 29.584 1.00 91.19 69 GLY A O 1
ATOM 549 N N . VAL A 1 70 ? -8.447 -2.755 30.359 1.00 93.50 70 VAL A N 1
ATOM 550 C CA . VAL A 1 70 ? -7.750 -3.588 29.364 1.00 93.50 70 VAL A CA 1
ATOM 551 C C . VAL A 1 70 ? -8.365 -3.431 27.971 1.00 93.50 70 VAL A C 1
ATOM 553 O O . VAL A 1 70 ? -7.630 -3.244 27.004 1.00 93.50 70 VAL A O 1
ATOM 556 N N . LEU A 1 71 ? -9.699 -3.465 27.858 1.00 92.81 71 LEU A N 1
ATOM 557 C CA . LEU A 1 71 ? -10.379 -3.276 26.571 1.00 92.81 71 LEU A CA 1
ATOM 558 C C . LEU A 1 71 ? -10.160 -1.866 26.017 1.00 92.81 71 LEU A C 1
ATOM 560 O O . LEU A 1 71 ? -9.948 -1.717 24.819 1.00 92.81 71 LEU A O 1
ATOM 564 N N . ALA A 1 72 ? -10.142 -0.849 26.880 1.00 93.81 72 ALA A N 1
ATOM 565 C CA . ALA A 1 72 ? -9.847 0.525 26.492 1.00 93.81 72 ALA A CA 1
ATOM 566 C C . ALA A 1 72 ? -8.421 0.669 25.938 1.00 93.81 72 ALA A C 1
ATOM 568 O O . ALA A 1 72 ? -8.227 1.292 24.896 1.00 93.81 72 ALA A O 1
ATOM 569 N N . ALA A 1 73 ? -7.430 0.056 26.596 1.00 95.62 73 ALA A N 1
ATOM 570 C CA . ALA A 1 73 ? -6.046 0.071 26.126 1.00 95.62 73 ALA A CA 1
ATOM 571 C C . ALA A 1 73 ? -5.891 -0.651 24.777 1.00 95.62 73 ALA A C 1
ATOM 573 O O . ALA A 1 73 ? -5.224 -0.148 23.875 1.00 95.62 73 ALA A O 1
ATOM 574 N N . TRP A 1 74 ? -6.551 -1.801 24.612 1.00 96.19 74 TRP A N 1
ATOM 575 C CA . TRP A 1 74 ? -6.545 -2.534 23.347 1.00 96.19 74 TRP A CA 1
ATOM 576 C C . TRP A 1 74 ? -7.229 -1.747 22.216 1.00 96.19 74 TRP A C 1
ATOM 578 O O . TRP A 1 74 ? -6.687 -1.649 21.118 1.00 96.19 74 TRP A O 1
ATOM 588 N N . ALA A 1 75 ? -8.378 -1.123 22.492 1.00 96.62 75 ALA A N 1
ATOM 589 C CA . ALA A 1 75 ? -9.091 -0.282 21.532 1.00 96.62 75 ALA A CA 1
ATOM 590 C C . ALA A 1 75 ? -8.277 0.955 21.118 1.00 96.62 75 ALA A C 1
ATOM 592 O O . ALA A 1 75 ? -8.337 1.374 19.964 1.00 96.62 75 ALA A O 1
ATOM 593 N N . ALA A 1 76 ? -7.505 1.545 22.036 1.00 96.62 76 ALA A N 1
ATOM 594 C CA . ALA A 1 76 ? -6.584 2.633 21.713 1.00 96.62 76 ALA A CA 1
ATOM 595 C C . ALA A 1 76 ? -5.493 2.170 20.733 1.00 96.62 76 ALA A C 1
ATOM 597 O O . ALA A 1 76 ? -5.344 2.771 19.671 1.00 96.62 76 ALA A O 1
ATOM 598 N N . TRP A 1 77 ? -4.824 1.050 21.030 1.00 97.94 77 TRP A N 1
ATOM 599 C CA . TRP A 1 77 ? -3.832 0.452 20.130 1.00 97.94 77 TRP A CA 1
ATOM 600 C C . TRP A 1 77 ? -4.414 0.145 18.742 1.00 97.94 77 TRP A C 1
ATOM 602 O O . TRP A 1 77 ? -3.803 0.470 17.728 1.00 97.94 77 TRP A O 1
ATOM 612 N N . ALA A 1 78 ? -5.615 -0.437 18.679 1.00 98.12 78 ALA A N 1
ATOM 613 C CA . ALA A 1 78 ? -6.249 -0.800 17.413 1.00 98.12 78 ALA A CA 1
ATOM 614 C C . ALA A 1 78 ? -6.535 0.428 16.530 1.00 98.12 78 ALA A C 1
ATOM 616 O O . ALA A 1 78 ? -6.366 0.367 15.314 1.00 98.12 78 ALA A O 1
ATOM 617 N N . ARG A 1 79 ? -6.912 1.569 17.125 1.00 97.75 79 ARG A N 1
ATOM 618 C CA . ARG A 1 79 ? -7.084 2.828 16.380 1.00 97.75 79 ARG A CA 1
ATOM 619 C C . ARG A 1 79 ? -5.769 3.383 15.860 1.00 97.75 79 ARG A C 1
ATOM 621 O O . ARG A 1 79 ? -5.717 3.810 14.712 1.00 97.75 79 ARG A O 1
ATOM 628 N N . GLU A 1 80 ? -4.727 3.379 16.688 1.00 97.69 80 GLU A N 1
ATOM 629 C CA . GLU A 1 80 ? -3.390 3.807 16.266 1.00 97.69 80 GLU A CA 1
ATOM 630 C C . GLU A 1 80 ? -2.878 2.938 15.113 1.00 97.69 80 GLU A C 1
ATOM 632 O O . GLU A 1 80 ? -2.327 3.454 14.142 1.00 97.69 80 GLU A O 1
ATOM 637 N N . HIS A 1 81 ? -3.124 1.627 15.177 1.00 97.88 81 HIS A N 1
ATOM 638 C CA . HIS A 1 81 ? -2.783 0.706 14.103 1.00 97.88 81 HIS A CA 1
ATOM 639 C C . HIS A 1 81 ? -3.565 1.002 12.816 1.00 97.88 81 HIS A C 1
ATOM 641 O O . HIS A 1 81 ? -2.948 1.130 11.760 1.00 97.88 81 HIS A O 1
ATOM 647 N N . ALA A 1 82 ? -4.889 1.183 12.906 1.00 98.00 82 ALA A N 1
ATOM 648 C CA . ALA A 1 82 ? -5.721 1.555 11.762 1.00 98.00 82 ALA A CA 1
ATOM 649 C C . ALA A 1 82 ? -5.241 2.859 11.107 1.00 98.00 82 ALA A C 1
ATOM 651 O O . ALA A 1 82 ? -5.175 2.944 9.886 1.00 98.00 82 ALA A O 1
ATOM 652 N N . GLU A 1 83 ? -4.853 3.856 11.905 1.00 96.88 83 GLU A N 1
ATOM 653 C CA . GLU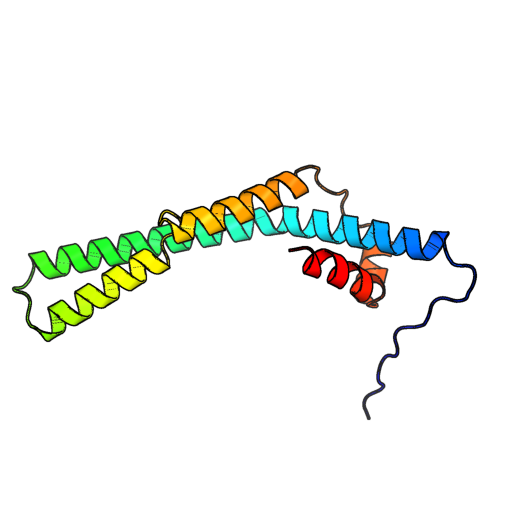 A 1 83 ? -4.319 5.120 11.393 1.00 96.88 83 GLU A CA 1
ATOM 654 C C . GLU A 1 83 ? -2.961 4.949 10.700 1.00 96.88 83 GLU A C 1
ATOM 656 O O . GLU A 1 83 ? -2.712 5.557 9.663 1.00 96.88 83 GLU A O 1
ATOM 661 N N . ALA A 1 84 ? -2.088 4.091 11.234 1.00 96.50 84 ALA A N 1
ATOM 662 C CA . ALA A 1 84 ? -0.773 3.834 10.652 1.00 96.50 84 ALA A CA 1
ATOM 663 C C . ALA A 1 84 ? -0.843 3.129 9.284 1.00 96.50 84 ALA A C 1
ATOM 665 O O . ALA A 1 84 ? 0.009 3.365 8.418 1.00 96.50 84 ALA A O 1
ATOM 666 N N . ILE A 1 85 ? -1.835 2.255 9.085 1.00 96.69 85 ILE A N 1
ATOM 667 C CA . ILE A 1 85 ? -1.996 1.504 7.833 1.00 96.69 85 ILE A CA 1
ATOM 668 C C . ILE A 1 85 ? -2.890 2.221 6.815 1.00 96.69 85 ILE A C 1
ATOM 670 O O . ILE A 1 85 ? -2.746 1.959 5.623 1.00 96.69 85 ILE A O 1
ATOM 674 N N . ASP A 1 86 ? -3.754 3.148 7.244 1.00 97.69 86 ASP A N 1
ATOM 675 C CA . ASP A 1 86 ? -4.680 3.840 6.346 1.00 97.69 86 ASP A CA 1
ATOM 676 C C . ASP A 1 86 ? -3.920 4.663 5.288 1.00 97.69 86 ASP A C 1
ATOM 678 O O . ASP A 1 86 ? -3.200 5.609 5.636 1.00 97.69 86 ASP A O 1
ATOM 682 N N . PRO A 1 87 ? -4.079 4.366 3.987 1.00 95.31 87 PRO A N 1
ATOM 683 C CA . PRO A 1 87 ? -3.476 5.162 2.922 1.00 95.31 87 PRO A CA 1
ATOM 684 C C . PRO A 1 87 ? -4.038 6.583 2.816 1.00 95.31 87 PRO A C 1
ATOM 686 O O . PRO A 1 87 ? -3.424 7.422 2.165 1.00 95.31 87 PRO A O 1
ATOM 689 N N . LEU A 1 88 ? -5.181 6.867 3.438 1.00 95.56 88 LEU A N 1
ATOM 690 C CA . LEU A 1 88 ? -5.796 8.192 3.475 1.00 95.56 88 LEU A CA 1
ATOM 691 C C . LEU A 1 88 ? -5.445 8.984 4.745 1.00 95.56 88 LEU A C 1
ATOM 693 O O . LEU A 1 88 ? -5.854 10.139 4.870 1.00 95.56 88 LEU A O 1
ATOM 697 N N . SER A 1 89 ? -4.664 8.404 5.664 1.00 94.38 89 SER A N 1
ATOM 698 C CA . SER A 1 89 ? -4.041 9.154 6.764 1.00 94.38 89 SER A CA 1
ATOM 699 C C . SER A 1 89 ? -3.027 10.176 6.219 1.00 94.38 89 SER A C 1
ATOM 701 O O . SER A 1 89 ? -2.558 10.032 5.087 1.00 94.38 89 SER A O 1
ATOM 703 N N . PRO A 1 90 ? -2.602 11.194 6.992 1.00 92.94 90 PRO A N 1
ATOM 704 C CA . PRO A 1 90 ? -1.597 12.156 6.530 1.00 92.94 90 PRO A CA 1
ATOM 705 C C . PRO A 1 90 ? -0.290 11.509 6.038 1.00 92.94 90 PRO A C 1
ATOM 707 O O . PRO A 1 90 ? 0.268 11.925 5.023 1.00 92.94 90 PRO A O 1
ATOM 710 N N . SER A 1 91 ? 0.188 10.467 6.725 1.00 90.00 91 SER A N 1
ATOM 711 C CA . SER A 1 91 ? 1.381 9.708 6.322 1.00 90.00 91 SER A CA 1
ATOM 712 C C . SER A 1 91 ? 1.096 8.758 5.153 1.00 90.00 91 SER A C 1
ATOM 714 O O . SER A 1 91 ? 1.957 8.548 4.297 1.00 90.00 91 SER A O 1
ATOM 716 N N . GLY A 1 92 ? -0.112 8.197 5.078 1.00 91.69 92 GLY A N 1
ATOM 717 C CA . GLY A 1 92 ? -0.606 7.447 3.926 1.00 91.69 92 GLY A CA 1
ATOM 718 C C . GLY A 1 92 ? -0.623 8.283 2.647 1.00 91.69 92 GLY A C 1
ATOM 719 O O . GLY A 1 92 ? -0.053 7.866 1.641 1.00 91.69 92 GLY A O 1
ATOM 720 N N . LEU A 1 93 ? -1.182 9.492 2.709 1.00 92.06 93 LEU A N 1
ATOM 721 C CA . LEU A 1 93 ? -1.295 10.405 1.573 1.00 92.06 93 LEU A CA 1
ATOM 722 C C . LEU A 1 93 ? 0.069 10.858 1.055 1.00 92.06 93 LEU A C 1
ATOM 724 O O . LEU A 1 93 ? 0.241 10.965 -0.156 1.00 92.06 93 LEU A O 1
ATOM 728 N N . ALA A 1 94 ? 1.045 11.077 1.942 1.00 89.31 94 ALA A N 1
ATOM 729 C CA . ALA A 1 94 ? 2.421 11.356 1.534 1.00 89.31 94 ALA A CA 1
ATOM 730 C C . ALA A 1 94 ? 3.002 10.194 0.707 1.00 89.31 94 ALA A C 1
ATOM 732 O O . ALA A 1 94 ? 3.456 10.402 -0.415 1.00 89.31 94 ALA A O 1
ATOM 733 N N . ARG A 1 95 ? 2.871 8.951 1.196 1.00 87.62 95 ARG A N 1
ATOM 734 C CA . ARG A 1 95 ? 3.306 7.751 0.457 1.00 87.62 95 ARG A CA 1
ATOM 735 C C . ARG A 1 95 ? 2.560 7.577 -0.867 1.00 87.62 95 ARG A C 1
ATOM 737 O O . ARG A 1 95 ? 3.152 7.146 -1.856 1.00 87.62 95 ARG A O 1
ATOM 744 N N . LEU A 1 96 ? 1.262 7.873 -0.899 1.00 88.12 96 LEU A N 1
ATOM 745 C CA . LEU A 1 96 ? 0.453 7.802 -2.115 1.00 88.12 96 LEU A CA 1
ATOM 746 C C . LEU A 1 96 ? 0.916 8.844 -3.142 1.00 88.12 96 LEU A C 1
ATOM 748 O O . LEU A 1 96 ? 1.016 8.522 -4.323 1.00 88.12 96 LEU A O 1
ATOM 752 N N . ALA A 1 97 ? 1.233 10.063 -2.699 1.00 87.44 97 ALA A N 1
ATOM 753 C CA . ALA A 1 97 ? 1.761 11.120 -3.555 1.00 87.44 97 ALA A CA 1
ATOM 754 C C . ALA A 1 97 ? 3.109 10.724 -4.175 1.00 87.44 97 ALA A C 1
ATOM 756 O O . ALA A 1 97 ? 3.272 10.867 -5.386 1.00 87.44 97 ALA A O 1
ATOM 757 N N . ASP A 1 98 ? 4.022 10.142 -3.393 1.00 86.31 98 ASP A N 1
ATOM 758 C CA . ASP A 1 98 ? 5.304 9.635 -3.903 1.00 86.31 98 ASP A CA 1
ATOM 759 C C . ASP A 1 98 ? 5.090 8.562 -4.983 1.00 86.31 98 ASP A C 1
ATOM 761 O O . ASP A 1 98 ? 5.687 8.613 -6.061 1.00 86.31 98 ASP A O 1
ATOM 765 N N . ASN A 1 99 ? 4.166 7.624 -4.749 1.00 84.12 99 ASN A N 1
ATOM 766 C CA . ASN A 1 99 ? 3.814 6.603 -5.739 1.00 84.12 99 ASN A CA 1
ATOM 767 C C . ASN A 1 99 ? 3.152 7.197 -6.990 1.00 84.12 99 ASN A C 1
ATOM 769 O O . ASN A 1 99 ? 3.456 6.767 -8.100 1.00 84.12 99 ASN A O 1
ATOM 773 N N . ALA A 1 100 ? 2.291 8.205 -6.841 1.00 82.25 100 ALA A N 1
ATOM 774 C CA . ALA A 1 100 ? 1.655 8.882 -7.966 1.00 82.25 100 ALA A CA 1
ATOM 775 C C . ALA A 1 100 ? 2.673 9.645 -8.829 1.00 82.25 100 ALA A C 1
ATOM 777 O O . ALA A 1 100 ? 2.570 9.625 -10.056 1.00 82.25 100 ALA A O 1
ATOM 778 N N . VAL A 1 101 ? 3.684 10.270 -8.216 1.00 80.81 101 VAL A N 1
ATOM 779 C CA . VAL A 1 101 ? 4.802 10.896 -8.941 1.00 80.81 101 VAL A CA 1
ATOM 780 C C . VAL A 1 101 ? 5.589 9.843 -9.718 1.00 80.81 101 VAL A C 1
ATOM 782 O O . VAL A 1 101 ? 5.863 10.041 -10.900 1.00 80.81 101 VAL A O 1
ATOM 785 N N . LEU A 1 102 ? 5.895 8.698 -9.104 1.00 73.94 102 LEU A N 1
ATOM 786 C CA . LEU A 1 102 ? 6.569 7.590 -9.788 1.00 73.94 102 LEU A CA 1
ATOM 787 C C . LEU A 1 102 ? 5.745 7.048 -10.962 1.00 73.94 102 LEU A C 1
ATOM 789 O O . LEU A 1 102 ? 6.288 6.831 -12.045 1.00 73.94 102 LEU A O 1
ATOM 793 N N . ALA A 1 103 ? 4.434 6.892 -10.782 1.00 74.75 103 ALA A N 1
ATOM 794 C CA . ALA A 1 103 ? 3.522 6.488 -11.845 1.00 74.75 103 ALA A CA 1
ATOM 795 C C . ALA A 1 103 ? 3.497 7.514 -12.989 1.00 74.75 103 ALA A C 1
ATOM 797 O O . ALA A 1 103 ? 3.538 7.137 -14.160 1.00 74.75 103 ALA A O 1
ATOM 798 N N . ALA A 1 104 ? 3.478 8.811 -12.667 1.00 74.00 104 ALA A N 1
ATOM 799 C CA . ALA A 1 104 ? 3.512 9.895 -13.647 1.00 74.00 104 ALA A CA 1
ATOM 800 C C . ALA A 1 104 ? 4.831 9.918 -14.437 1.00 74.00 104 ALA A C 1
ATOM 802 O O . ALA A 1 104 ? 4.816 10.086 -15.655 1.00 74.00 104 ALA A O 1
ATOM 803 N N . LEU A 1 105 ? 5.967 9.683 -13.775 1.00 67.19 105 LEU A N 1
ATOM 804 C CA . LEU A 1 105 ? 7.270 9.547 -14.435 1.00 67.19 105 LEU A CA 1
ATOM 805 C C . LEU A 1 105 ? 7.325 8.315 -15.350 1.00 67.19 105 LEU A C 1
ATOM 807 O O . LEU A 1 105 ? 7.923 8.378 -16.422 1.00 67.19 105 LEU A O 1
ATOM 811 N N . ALA A 1 106 ? 6.644 7.233 -14.970 1.00 65.31 106 ALA A N 1
ATOM 812 C CA . ALA A 1 106 ? 6.492 6.024 -15.778 1.00 65.31 106 ALA A CA 1
ATOM 813 C C . ALA A 1 106 ? 5.398 6.128 -16.866 1.00 65.31 106 ALA A C 1
ATOM 815 O O . ALA A 1 106 ? 5.230 5.204 -17.659 1.00 65.31 106 ALA A O 1
ATOM 816 N N . SER A 1 107 ? 4.640 7.233 -16.932 1.00 52.78 107 SER A N 1
ATOM 817 C CA . SER A 1 107 ? 3.461 7.379 -17.808 1.00 52.78 107 SER A CA 1
ATOM 818 C C . SER A 1 107 ? 3.779 7.602 -19.290 1.00 52.78 107 SER A C 1
ATOM 820 O O . SER A 1 107 ? 2.862 7.729 -2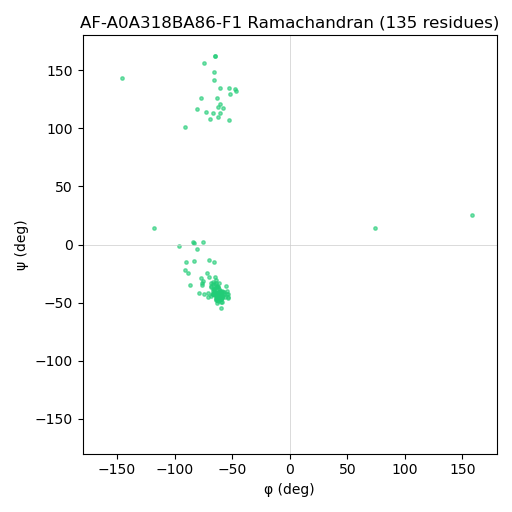0.101 1.00 52.78 107 SER A O 1
ATOM 822 N N . SER A 1 108 ? 5.053 7.596 -19.681 1.00 55.88 108 SER A N 1
ATOM 823 C CA . SER A 1 108 ? 5.398 7.150 -21.028 1.00 55.88 108 SER A CA 1
ATOM 824 C C . SER A 1 108 ? 5.651 5.655 -20.892 1.00 55.88 108 SER A C 1
ATOM 826 O O . SER A 1 108 ? 6.710 5.323 -20.358 1.00 55.88 108 SER A O 1
ATOM 828 N N . PRO A 1 109 ? 4.705 4.760 -21.257 1.00 55.16 109 PRO A N 1
ATOM 829 C CA . PRO A 1 109 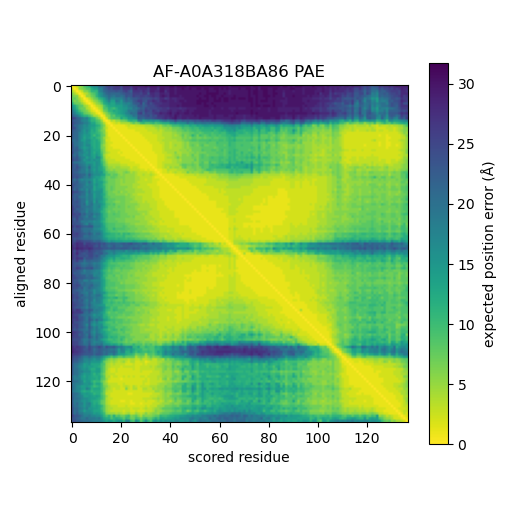? 4.926 3.328 -21.135 1.00 55.16 109 PRO A CA 1
ATOM 830 C C . PRO A 1 109 ? 6.232 3.032 -21.854 1.00 55.16 109 PRO A C 1
ATOM 832 O O . PRO A 1 109 ? 6.316 3.154 -23.080 1.00 55.16 109 PRO A O 1
ATOM 835 N N . GLY A 1 110 ? 7.278 2.751 -21.074 1.00 60.34 110 GLY A N 1
ATOM 836 C CA . GLY A 1 110 ? 8.547 2.339 -21.634 1.00 60.34 110 GLY A CA 1
ATOM 837 C C . GLY A 1 110 ? 8.224 1.191 -22.571 1.00 60.34 110 GLY A C 1
ATOM 838 O O . GLY A 1 110 ? 7.460 0.295 -22.197 1.00 60.34 110 GLY A O 1
ATOM 839 N N . ALA A 1 111 ? 8.721 1.258 -23.808 1.00 68.19 111 ALA A N 1
ATOM 840 C CA . ALA A 1 111 ? 8.643 0.105 -24.689 1.00 68.19 111 ALA A CA 1
ATOM 841 C C . ALA A 1 111 ? 9.118 -1.110 -23.886 1.00 68.19 111 ALA A C 1
ATOM 843 O O . ALA A 1 111 ? 10.105 -1.004 -23.151 1.00 68.19 111 ALA A O 1
ATOM 844 N N . GLU A 1 112 ? 8.367 -2.209 -23.973 1.00 81.31 112 GLU A N 1
ATOM 845 C CA . GLU A 1 112 ? 8.741 -3.452 -23.312 1.00 81.31 112 GLU A CA 1
ATOM 846 C C . GLU A 1 112 ? 10.226 -3.738 -23.589 1.00 81.31 112 GLU A C 1
ATOM 848 O O . GLU A 1 112 ? 10.652 -3.589 -24.743 1.00 81.31 112 GLU A O 1
ATOM 853 N N . PRO A 1 113 ? 11.024 -4.077 -22.558 1.00 84.50 113 PRO A N 1
ATOM 854 C CA . PRO A 1 113 ? 12.436 -4.358 -22.742 1.00 84.50 113 PRO A CA 1
ATOM 855 C C . PRO A 1 113 ? 12.622 -5.409 -23.83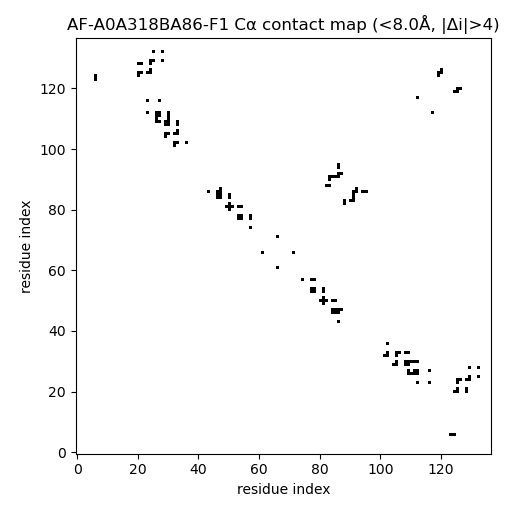3 1.00 84.50 113 PRO A C 1
ATOM 857 O O . PRO A 1 113 ? 11.920 -6.425 -23.850 1.00 84.50 113 PRO A O 1
ATOM 860 N N . THR A 1 114 ? 13.564 -5.180 -24.744 1.00 87.62 114 THR A N 1
ATOM 861 C CA . THR A 1 114 ? 13.842 -6.139 -25.817 1.00 87.62 114 THR A CA 1
ATOM 862 C C . THR A 1 114 ? 14.382 -7.450 -25.241 1.00 87.62 114 THR A C 1
ATOM 864 O O . THR A 1 114 ? 14.866 -7.495 -24.110 1.00 87.62 114 THR A O 1
ATOM 867 N N . LEU A 1 115 ? 14.348 -8.532 -26.027 1.00 89.06 115 LEU A N 1
ATOM 868 C CA . LEU A 1 115 ? 14.910 -9.824 -25.609 1.00 89.06 115 LEU A CA 1
ATOM 869 C C . LEU A 1 115 ? 16.380 -9.693 -25.167 1.00 89.06 115 LEU A C 1
ATOM 871 O O . LEU A 1 115 ? 16.770 -10.233 -24.140 1.00 89.06 115 LEU A O 1
ATOM 875 N N . GLU A 1 116 ? 17.170 -8.918 -25.910 1.00 90.00 116 GLU A N 1
ATOM 876 C CA . GLU A 1 116 ? 18.575 -8.645 -25.599 1.00 90.00 116 GLU A CA 1
ATOM 877 C C . GLU A 1 116 ? 18.733 -7.902 -24.260 1.00 90.00 116 GLU A C 1
ATOM 879 O O . GLU A 1 116 ? 19.591 -8.242 -23.450 1.00 90.00 116 GLU A O 1
ATOM 884 N N . GLU A 1 117 ? 17.865 -6.931 -23.966 1.00 87.50 117 GLU A N 1
ATOM 885 C CA . GLU A 1 117 ? 17.884 -6.209 -22.688 1.00 87.50 117 GLU A CA 1
ATOM 886 C C . GLU A 1 117 ? 17.478 -7.102 -21.511 1.00 87.50 117 GLU A C 1
ATOM 888 O O . GLU A 1 117 ? 18.050 -6.995 -20.423 1.00 87.50 117 GLU A O 1
ATOM 893 N N . GLN A 1 118 ? 16.522 -8.010 -21.728 1.00 87.75 118 GLN A N 1
ATOM 894 C CA . GLN A 1 118 ? 16.134 -9.020 -20.742 1.00 87.75 118 GLN A CA 1
ATOM 895 C C . GLN A 1 118 ? 17.284 -9.997 -20.470 1.00 87.75 118 GLN A C 1
ATOM 897 O O . GLN A 1 118 ? 17.557 -10.322 -19.313 1.00 87.75 118 GLN A O 1
ATOM 902 N N . GLU A 1 119 ? 18.007 -10.420 -21.509 1.00 89.81 119 GLU A N 1
ATOM 903 C CA . GLU A 1 119 ? 19.222 -11.222 -21.367 1.00 89.81 119 GLU A CA 1
ATOM 904 C C . GLU A 1 119 ? 20.309 -10.454 -20.606 1.00 89.81 119 GLU A C 1
ATOM 906 O O . GLU A 1 119 ? 20.940 -11.014 -19.707 1.00 89.81 119 GLU A O 1
ATOM 911 N N . TRP A 1 120 ? 20.518 -9.167 -20.894 1.00 92.31 120 TRP A N 1
ATOM 912 C CA . TRP A 1 120 ? 21.493 -8.353 -20.166 1.00 92.31 120 TRP A CA 1
ATOM 913 C C . TRP A 1 120 ? 21.158 -8.209 -18.686 1.00 92.31 120 TRP A C 1
ATOM 915 O O . TRP A 1 120 ? 22.054 -8.300 -17.844 1.00 92.31 120 TRP A O 1
ATOM 925 N N . PHE A 1 121 ? 19.879 -8.025 -18.365 1.00 90.50 121 PHE A N 1
ATOM 926 C CA . PHE A 1 121 ? 19.402 -8.026 -16.989 1.00 90.50 121 PHE A CA 1
ATOM 927 C C . PHE A 1 121 ? 19.641 -9.377 -16.309 1.00 90.50 121 PHE A C 1
ATOM 929 O O . PHE A 1 121 ? 20.225 -9.426 -15.232 1.00 90.50 121 PHE A O 1
ATOM 936 N N . HIS A 1 122 ? 19.264 -10.484 -16.954 1.00 91.44 122 HIS A N 1
ATOM 937 C CA . HIS A 1 122 ? 19.423 -11.824 -16.384 1.00 91.44 122 HIS A CA 1
ATOM 938 C C . HIS A 1 122 ? 20.891 -12.187 -16.106 1.00 91.44 122 HIS A C 1
ATOM 940 O O . HIS A 1 122 ? 21.192 -12.884 -15.140 1.00 91.44 122 HIS A O 1
ATOM 946 N N . ASN A 1 123 ? 21.811 -11.687 -16.933 1.00 91.44 123 ASN A N 1
ATOM 947 C CA . ASN A 1 123 ? 23.251 -11.872 -16.758 1.00 91.44 123 ASN A CA 1
ATOM 948 C C . ASN A 1 123 ? 23.895 -10.863 -15.779 1.00 91.44 123 ASN A C 1
ATOM 950 O O . ASN A 1 123 ? 25.110 -10.904 -15.581 1.00 91.44 123 ASN A O 1
ATOM 954 N N . GLY A 1 124 ? 23.114 -9.960 -15.173 1.00 90.56 124 GLY A N 1
ATOM 955 C CA . GLY A 1 124 ? 23.585 -8.966 -14.201 1.00 90.56 124 GLY A CA 1
ATOM 956 C C . GLY A 1 124 ? 24.369 -7.797 -14.809 1.00 90.56 124 GLY A C 1
ATOM 957 O O . GLY A 1 124 ? 25.038 -7.054 -14.091 1.00 90.56 124 GLY A O 1
ATOM 958 N N . PHE A 1 125 ? 24.323 -7.604 -16.133 1.00 89.81 125 PHE A N 1
ATOM 959 C CA . PHE A 1 125 ? 25.035 -6.499 -16.791 1.00 89.81 125 PHE A CA 1
ATOM 960 C C . PHE A 1 125 ? 24.398 -5.135 -16.507 1.00 89.81 125 PHE A C 1
ATOM 962 O O . PHE A 1 125 ? 25.085 -4.115 -16.558 1.00 89.81 125 PHE A O 1
ATOM 969 N N . LEU A 1 126 ? 23.100 -5.108 -16.188 1.00 90.19 126 LEU A N 1
ATOM 970 C CA . LEU A 1 126 ? 22.370 -3.870 -15.904 1.00 90.19 126 LEU A CA 1
ATOM 971 C C . LEU A 1 126 ? 22.391 -3.472 -14.420 1.00 90.19 126 LEU A C 1
ATOM 973 O O . LEU A 1 126 ? 22.106 -2.313 -14.121 1.00 90.19 126 LEU A O 1
ATOM 977 N N . ASP A 1 127 ? 22.772 -4.369 -13.505 1.00 90.88 127 ASP A N 1
ATOM 978 C CA . ASP A 1 127 ? 22.710 -4.144 -12.050 1.00 90.88 127 ASP A CA 1
ATOM 979 C C . ASP A 1 127 ? 23.416 -2.855 -11.592 1.00 90.88 127 ASP A C 1
ATOM 981 O O . ASP A 1 127 ? 22.811 -2.088 -10.840 1.00 90.88 127 ASP A O 1
ATOM 985 N N . PRO A 1 128 ? 24.641 -2.527 -12.065 1.00 91.25 128 PRO A N 1
ATOM 986 C CA . PRO A 1 128 ? 25.321 -1.304 -11.635 1.00 91.25 128 PRO A CA 1
ATOM 987 C C . PRO A 1 128 ? 24.598 -0.023 -12.063 1.00 91.25 128 PRO A C 1
ATOM 989 O O . PRO A 1 128 ? 24.743 1.007 -11.410 1.00 91.25 128 PRO A O 1
ATOM 992 N N . TYR A 1 129 ? 23.851 -0.072 -13.169 1.00 90.88 129 TYR A N 1
ATOM 993 C CA . TYR A 1 129 ? 23.110 1.066 -13.712 1.00 90.88 129 TYR A CA 1
ATOM 994 C C . TYR A 1 129 ? 21.723 1.179 -13.079 1.00 90.88 129 TYR A C 1
ATOM 996 O O . TYR A 1 129 ? 21.250 2.287 -12.845 1.00 90.88 129 TYR A O 1
ATOM 1004 N N . LEU A 1 130 ? 21.088 0.045 -12.771 1.00 87.94 130 LEU A N 1
ATOM 1005 C CA . LEU A 1 130 ? 19.827 0.005 -12.033 1.00 87.94 130 LEU A CA 1
ATOM 1006 C C . LEU A 1 130 ? 20.004 0.540 -10.609 1.00 87.94 130 LEU A C 1
ATOM 1008 O O . LEU A 1 130 ? 19.221 1.389 -10.197 1.00 87.94 130 LEU A O 1
ATOM 1012 N N . ALA A 1 131 ? 21.077 0.151 -9.914 1.00 88.06 131 ALA A N 1
ATOM 1013 C CA . ALA A 1 131 ? 21.384 0.665 -8.577 1.00 88.06 131 ALA A CA 1
ATOM 1014 C C . ALA A 1 131 ? 21.524 2.200 -8.558 1.00 88.06 131 ALA A C 1
ATOM 1016 O O . ALA A 1 131 ? 20.977 2.864 -7.687 1.00 88.06 131 ALA A O 1
ATOM 1017 N N . GLN A 1 132 ? 22.169 2.786 -9.575 1.00 88.25 132 GLN A N 1
ATOM 1018 C CA . GLN A 1 132 ? 22.290 4.246 -9.702 1.00 88.25 132 GLN A CA 1
ATOM 1019 C C . GLN A 1 132 ? 20.940 4.945 -9.899 1.00 88.25 132 GLN A C 1
ATOM 1021 O O . GLN A 1 132 ? 20.776 6.085 -9.479 1.00 88.25 132 GLN A O 1
ATOM 1026 N N . LEU A 1 133 ? 19.988 4.297 -10.576 1.00 83.31 133 LEU A N 1
ATOM 1027 C CA . LEU A 1 133 ? 18.641 4.840 -10.767 1.00 83.31 133 LEU A CA 1
ATOM 1028 C C . LEU A 1 133 ? 17.801 4.725 -9.489 1.00 83.31 133 LEU A C 1
ATOM 1030 O O . LEU A 1 133 ? 16.953 5.578 -9.243 1.00 83.31 133 LEU A O 1
ATOM 1034 N N . GLU A 1 134 ? 18.046 3.698 -8.678 1.00 78.50 134 GLU A N 1
ATOM 1035 C CA . GLU A 1 134 ? 17.377 3.485 -7.393 1.00 78.50 134 GLU A CA 1
ATOM 1036 C C . GLU A 1 134 ? 17.908 4.415 -6.292 1.00 78.50 134 GLU A C 1
ATOM 1038 O O . GLU A 1 134 ? 17.105 4.903 -5.505 1.00 78.50 134 GLU A O 1
ATOM 1043 N N . ASP A 1 135 ? 19.206 4.741 -6.292 1.00 74.38 135 ASP A N 1
ATOM 1044 C CA . ASP A 1 135 ? 19.847 5.677 -5.346 1.00 74.38 135 ASP A CA 1
ATOM 1045 C C . ASP A 1 135 ? 19.443 7.152 -5.555 1.00 74.38 135 ASP A C 1
ATOM 1047 O O . ASP A 1 135 ? 19.726 8.007 -4.717 1.00 74.38 135 ASP A O 1
ATOM 1051 N N . LEU A 1 136 ? 18.803 7.477 -6.682 1.00 60.62 136 LEU A N 1
ATOM 1052 C CA . LEU A 1 136 ? 18.253 8.812 -6.955 1.00 60.62 136 LEU A CA 1
ATOM 1053 C C . LEU A 1 136 ? 16.850 9.021 -6.348 1.00 60.62 136 LEU A C 1
ATOM 1055 O O . LEU A 1 136 ? 16.257 10.080 -6.572 1.00 60.62 136 LEU A O 1
ATOM 1059 N N . ARG A 1 137 ? 16.320 8.026 -5.622 1.00 58.00 137 ARG A N 1
ATOM 1060 C CA . ARG A 1 137 ? 15.075 8.096 -4.837 1.00 58.00 137 ARG A CA 1
ATOM 1061 C C . ARG A 1 137 ? 15.330 8.579 -3.415 1.00 58.00 137 ARG A C 1
ATOM 1063 O O . ARG A 1 137 ? 14.443 9.295 -2.906 1.00 58.00 137 ARG A O 1
#

Solvent-accessible surface area (backbone atoms only — not comparable to full-atom values): 7682 Å² total; per-residue (Å²): 137,84,80,78,82,71,82,77,77,80,71,95,85,45,66,71,58,55,52,46,43,48,52,44,26,51,34,45,50,34,29,50,50,44,67,46,44,69,58,55,52,48,55,44,52,51,32,37,52,53,23,50,53,47,50,51,48,46,54,51,50,61,74,74,40,86,78,45,77,67,56,44,53,51,47,50,52,50,48,54,50,24,51,73,51,16,40,84,30,78,71,24,41,53,55,48,50,54,51,50,51,50,42,58,73,12,65,62,74,34,65,76,67,48,74,68,49,50,50,35,47,77,72,53,70,25,50,76,51,40,51,57,62,58,74,75,109